Protein AF-A0A7S2F775-F1 (afdb_monomer_lite)

pLDDT: mean 79.76, std 15.93, range [48.88, 98.38]

Secondary structure (DSSP, 8-state):
-HHHHHHHHHHHHHHHHHHHHHHHHHHHHHHHHHHHHHHHHHHHHHHHHHHHHHHHH----SPP-PPPPPPPP---GGGGGG-HHHHHHHHHHHHHHHHT-HHHHHHHHHHHHT-S-TTHHHHHHHHTT-

Organism: NCBI:txid327968

Foldseek 3Di:
DVVVVVVVVVVVVVVVVVVVVVVVVVVVVVVCVVVVVVVVVVVVVVVVVLVVCCVPPVDDSDDPPDDPPDPPPPDDPPVQVPDPLSVVLVVLVVVCVVVVPPVSVVVSVVSVVPVDDPCNVVVVVVVVVD

Structure (mmCIF, N/CA/C/O backbone):
data_AF-A0A7S2F775-F1
#
_entry.id   AF-A0A7S2F775-F1
#
loop_
_atom_site.group_PDB
_atom_site.id
_atom_site.type_symbol
_atom_site.label_atom_id
_atom_site.label_alt_id
_atom_site.label_comp_id
_atom_site.label_asym_id
_atom_site.label_entity_id
_atom_site.label_seq_id
_atom_site.pdbx_PDB_ins_code
_atom_site.Cartn_x
_atom_site.Cartn_y
_atom_site.Cartn_z
_atom_site.occupancy
_atom_site.B_iso_or_equiv
_atom_site.auth_seq_id
_atom_site.auth_comp_id
_atom_site.auth_asym_id
_atom_site.auth_atom_id
_atom_site.pdbx_PDB_model_num
ATOM 1 N N . GLN A 1 1 ? -33.027 5.017 46.271 1.00 60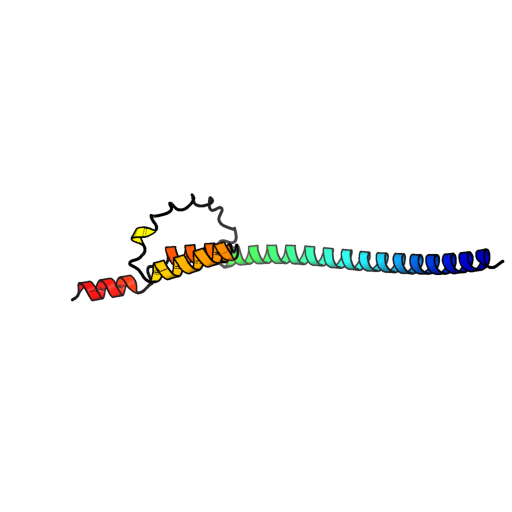.50 1 GLN A N 1
ATOM 2 C CA . GLN A 1 1 ? -33.248 6.044 45.234 1.00 60.50 1 GLN A CA 1
ATOM 3 C C . GLN A 1 1 ? -31.991 6.274 44.395 1.00 60.50 1 GLN A C 1
ATOM 5 O O . GLN A 1 1 ? -32.047 6.043 43.203 1.00 60.50 1 GLN A O 1
ATOM 10 N N . THR A 1 2 ? -30.844 6.589 45.004 1.00 65.81 2 THR A N 1
ATOM 11 C CA . THR A 1 2 ? -29.589 6.971 44.319 1.00 65.81 2 THR A CA 1
ATOM 12 C C . THR A 1 2 ? -28.995 5.970 43.320 1.00 65.81 2 THR A C 1
ATOM 14 O O . THR A 1 2 ? -28.347 6.394 42.375 1.00 65.81 2 THR A O 1
ATOM 17 N N . THR A 1 3 ? -29.199 4.664 43.492 1.00 79.44 3 THR A N 1
ATOM 18 C CA . THR A 1 3 ? -28.658 3.634 42.584 1.00 79.44 3 THR A CA 1
ATOM 19 C C . THR A 1 3 ? -29.465 3.449 41.302 1.00 79.44 3 THR A C 1
ATOM 21 O O . THR A 1 3 ? -28.920 2.989 40.311 1.00 79.44 3 THR A O 1
ATOM 24 N N . LEU A 1 4 ? -30.759 3.775 41.315 1.00 86.62 4 LEU A N 1
ATOM 25 C CA . LEU A 1 4 ? -31.635 3.592 40.154 1.00 86.62 4 LEU A CA 1
ATOM 26 C C . LEU A 1 4 ? -31.417 4.733 39.151 1.00 86.62 4 LEU A C 1
ATOM 28 O O . LEU A 1 4 ? -31.283 4.493 37.952 1.00 86.62 4 LEU A O 1
ATOM 32 N N . ASP A 1 5 ? -31.276 5.953 39.670 1.00 89.19 5 ASP A N 1
ATOM 33 C CA . ASP A 1 5 ? -30.971 7.140 38.872 1.00 89.19 5 ASP A CA 1
ATOM 34 C C . ASP A 1 5 ? -29.588 7.019 38.210 1.00 89.19 5 ASP A C 1
ATOM 36 O O . ASP A 1 5 ? -29.475 7.215 37.003 1.00 89.19 5 ASP A O 1
ATOM 40 N N . SER A 1 6 ? -28.560 6.570 38.948 1.00 90.19 6 SER A N 1
ATOM 41 C CA . SER A 1 6 ? -27.226 6.357 38.367 1.00 90.19 6 SER A CA 1
ATOM 42 C C . SER A 1 6 ? -27.239 5.303 37.257 1.00 90.19 6 SER A C 1
ATOM 44 O O . SER A 1 6 ? -26.660 5.519 36.201 1.00 90.19 6 SER A O 1
ATOM 46 N N . THR A 1 7 ? -27.961 4.190 37.445 1.00 92.12 7 THR A N 1
ATOM 47 C CA . THR A 1 7 ? -28.075 3.161 36.397 1.00 92.12 7 THR A CA 1
ATOM 48 C C . THR A 1 7 ? -28.830 3.644 35.160 1.00 92.12 7 THR A C 1
ATOM 50 O O . THR A 1 7 ? -28.562 3.172 34.058 1.00 92.12 7 THR A O 1
ATOM 53 N N . ALA A 1 8 ? -29.776 4.574 35.316 1.00 94.50 8 ALA A N 1
ATOM 54 C CA . ALA A 1 8 ? -30.498 5.156 34.189 1.00 94.50 8 ALA A CA 1
ATOM 55 C C . ALA A 1 8 ? -29.609 6.121 33.386 1.00 94.50 8 ALA A C 1
ATOM 57 O O . ALA A 1 8 ? -29.672 6.131 32.153 1.00 94.50 8 ALA A O 1
ATOM 58 N N . ASP A 1 9 ? -28.761 6.891 34.071 1.00 94.88 9 ASP A N 1
ATOM 59 C CA . ASP A 1 9 ? -27.774 7.764 33.435 1.00 94.88 9 ASP A CA 1
ATOM 60 C C . ASP A 1 9 ? -26.702 6.956 32.686 1.00 94.88 9 ASP A C 1
ATOM 62 O O . ASP A 1 9 ? -26.407 7.271 31.528 1.00 94.88 9 ASP A O 1
ATOM 66 N N . ASP A 1 10 ? -26.198 5.873 33.288 1.00 95.56 10 ASP A N 1
ATOM 67 C CA . ASP A 1 10 ? -25.247 4.951 32.652 1.00 95.56 10 ASP A CA 1
ATOM 68 C C . ASP A 1 10 ? -25.851 4.321 31.387 1.00 95.56 10 ASP A C 1
ATOM 70 O O . ASP A 1 10 ? -25.259 4.392 30.310 1.00 95.56 10 ASP A O 1
ATOM 74 N N . LEU A 1 11 ? -27.086 3.805 31.468 1.00 96.19 11 LEU A N 1
ATOM 75 C CA . LEU A 1 11 ? -27.796 3.237 30.315 1.00 96.19 11 LEU A CA 1
ATOM 76 C C . LEU A 1 11 ? -27.914 4.248 29.164 1.00 96.19 11 LEU A C 1
ATOM 78 O O . LEU A 1 11 ? -27.744 3.900 27.992 1.00 96.19 11 LEU A O 1
ATOM 82 N N . LYS A 1 12 ? -28.217 5.510 29.481 1.00 97.06 12 LYS A N 1
ATOM 83 C CA . LYS A 1 12 ? -28.335 6.578 28.485 1.00 97.06 12 LYS A CA 1
ATOM 84 C C . LYS A 1 12 ? -26.986 6.884 27.831 1.00 97.06 12 LYS A C 1
ATOM 86 O O . LYS A 1 12 ? -26.940 7.068 26.613 1.00 97.06 12 LYS A O 1
ATOM 91 N N . ALA A 1 13 ? -25.912 6.942 28.616 1.00 97.31 13 ALA A N 1
ATOM 92 C CA . ALA A 1 13 ? -24.560 7.168 28.113 1.00 97.31 13 ALA A CA 1
ATOM 93 C C . ALA A 1 13 ? -24.082 6.010 27.220 1.00 97.31 13 ALA A C 1
ATOM 95 O O . ALA A 1 13 ? -23.555 6.249 26.129 1.00 97.31 13 ALA A O 1
ATOM 96 N N . ASP A 1 14 ? -24.339 4.769 27.631 1.00 97.56 14 ASP A N 1
ATOM 97 C CA . ASP A 1 14 ? -23.995 3.567 26.871 1.00 97.56 14 ASP A CA 1
ATOM 98 C C . ASP A 1 14 ? -24.776 3.492 25.557 1.00 97.56 14 ASP A C 1
ATOM 100 O O . ASP A 1 14 ? -24.193 3.241 24.503 1.00 97.56 14 ASP A O 1
ATOM 104 N N . THR A 1 15 ? -26.076 3.800 25.585 1.00 98.00 15 THR A N 1
ATOM 105 C CA . THR A 1 15 ? -26.916 3.840 24.374 1.00 98.00 15 THR A CA 1
ATOM 106 C C . THR A 1 15 ? -26.409 4.893 23.385 1.00 98.00 15 THR A C 1
ATOM 108 O O . THR A 1 15 ? -26.266 4.617 22.196 1.00 98.00 15 THR A O 1
ATOM 111 N N . ALA A 1 16 ? -26.059 6.091 23.867 1.00 97.88 16 ALA A N 1
ATOM 112 C CA . ALA A 1 16 ? -25.495 7.137 23.017 1.00 97.88 16 ALA A CA 1
ATOM 113 C C . ALA A 1 16 ? -24.131 6.735 22.422 1.00 97.88 16 ALA A C 1
ATOM 115 O O . ALA A 1 16 ? -23.844 7.027 21.258 1.00 97.88 16 ALA A O 1
ATOM 116 N N . THR A 1 17 ? -23.301 6.044 23.207 1.00 98.12 17 THR A N 1
ATOM 117 C CA . THR A 1 17 ? -21.995 5.540 22.764 1.00 98.12 17 THR A CA 1
ATOM 118 C C . THR A 1 17 ? -22.148 4.437 21.718 1.00 98.12 17 THR A C 1
ATOM 120 O O . THR A 1 17 ? -21.415 4.430 20.724 1.00 98.12 17 THR A O 1
ATOM 123 N N . LEU A 1 18 ? -23.121 3.538 21.892 1.00 98.06 18 LEU A N 1
ATOM 124 C CA . LEU A 1 18 ? -23.456 2.501 20.918 1.00 98.06 18 LEU A CA 1
ATOM 125 C C . LEU A 1 18 ? -23.881 3.127 19.585 1.00 98.06 18 LEU A C 1
ATOM 127 O O . LEU A 1 18 ? -23.263 2.837 18.562 1.00 98.06 18 LEU A O 1
ATOM 131 N N . ASP A 1 19 ? -24.832 4.064 19.606 1.00 98.19 19 ASP A N 1
ATOM 132 C CA . ASP A 1 19 ? -25.304 4.769 18.407 1.00 98.19 19 ASP A CA 1
ATOM 133 C C . ASP A 1 19 ? -24.160 5.475 17.663 1.00 98.19 19 ASP A C 1
ATOM 135 O O . ASP A 1 19 ? -24.094 5.486 16.428 1.00 98.19 19 ASP A O 1
ATOM 139 N N . GLN A 1 20 ? -23.246 6.104 18.406 1.00 97.88 20 GLN A N 1
ATOM 140 C CA . GLN A 1 20 ? -22.075 6.754 17.824 1.00 97.88 20 GLN A CA 1
ATOM 141 C C . GLN A 1 20 ? -21.111 5.733 17.207 1.00 97.88 20 GLN A C 1
ATOM 143 O O . GLN A 1 20 ? -20.581 5.966 16.116 1.00 97.88 20 GLN A O 1
ATOM 148 N N . THR A 1 21 ? -20.902 4.602 17.878 1.00 98.00 21 THR A N 1
ATOM 149 C CA . THR A 1 21 ? -20.017 3.530 17.414 1.00 98.00 21 THR A CA 1
ATOM 150 C C . THR A 1 21 ? -20.558 2.885 16.143 1.00 98.00 21 THR A C 1
ATOM 152 O O . THR A 1 21 ? -19.815 2.730 15.177 1.00 98.00 21 THR A O 1
ATOM 155 N N . GLU A 1 22 ? -21.857 2.594 16.079 1.00 98.31 22 GLU A N 1
ATOM 156 C CA . GLU A 1 22 ? -22.497 2.038 14.883 1.00 98.31 22 GLU A CA 1
ATOM 157 C C . GLU A 1 22 ? -22.351 2.965 13.671 1.00 98.31 22 GLU A C 1
ATOM 159 O O . GLU A 1 22 ? -21.980 2.522 12.576 1.00 98.31 22 GLU A O 1
ATOM 164 N N . LYS A 1 23 ? -22.550 4.275 13.868 1.00 98.12 23 LYS A N 1
ATOM 165 C CA . LYS A 1 23 ? -22.318 5.285 12.823 1.00 98.12 23 LYS A CA 1
ATOM 166 C C . LYS A 1 23 ? -20.861 5.290 12.366 1.00 98.12 23 LYS A C 1
ATOM 168 O O . LYS A 1 23 ? -20.604 5.277 11.162 1.00 98.12 23 LYS A O 1
ATOM 173 N N . ALA A 1 24 ? -19.911 5.270 13.301 1.00 98.00 24 ALA A N 1
ATOM 174 C CA . ALA A 1 24 ? -18.487 5.240 12.981 1.00 98.00 24 ALA A CA 1
ATOM 175 C C . ALA A 1 24 ? -18.104 3.975 12.194 1.00 98.00 24 ALA A C 1
ATOM 177 O O . ALA A 1 24 ? -17.405 4.069 11.184 1.00 98.00 24 ALA A O 1
ATOM 178 N N . CYS A 1 25 ? -18.607 2.806 12.596 1.00 98.31 25 CYS A N 1
ATOM 179 C CA . CYS A 1 25 ? -18.396 1.546 11.887 1.00 98.31 25 CYS A CA 1
ATOM 180 C C . CYS A 1 25 ? -18.970 1.582 10.466 1.00 98.31 25 CYS A C 1
ATOM 182 O O . CYS A 1 25 ? -18.304 1.143 9.528 1.00 98.31 25 CYS A O 1
ATOM 184 N N . SER A 1 26 ? -20.171 2.139 10.287 1.00 97.94 26 SER A N 1
ATOM 185 C CA . SER A 1 26 ? -20.802 2.287 8.971 1.00 97.94 26 SER A CA 1
ATOM 186 C C . SER A 1 26 ? -19.972 3.167 8.028 1.00 97.94 26 SER A C 1
ATOM 188 O O . SER A 1 26 ? -19.678 2.765 6.901 1.00 97.94 26 SER A O 1
ATOM 190 N N . VAL A 1 27 ? -19.500 4.322 8.513 1.00 98.19 27 VAL A N 1
ATOM 191 C CA . VAL A 1 27 ? -18.622 5.221 7.743 1.00 98.19 27 VAL A CA 1
ATOM 192 C C . VAL A 1 27 ? -17.294 4.541 7.407 1.00 98.19 27 VAL A C 1
ATOM 194 O O . VAL A 1 27 ? -16.853 4.564 6.262 1.00 98.19 27 VAL A O 1
ATOM 197 N N . LYS A 1 28 ? -16.658 3.871 8.373 1.00 98.25 28 LYS A N 1
ATOM 198 C CA . LYS A 1 28 ? -15.387 3.175 8.121 1.00 98.25 28 LYS A CA 1
ATOM 199 C C . LYS A 1 28 ? -15.536 2.044 7.111 1.00 98.25 28 LYS A C 1
ATOM 201 O O . LYS A 1 28 ? -14.635 1.830 6.303 1.00 98.25 28 LYS A O 1
ATOM 206 N N . LYS A 1 29 ? -16.674 1.348 7.123 1.00 98.38 29 LYS A N 1
ATOM 207 C CA . LYS A 1 29 ? -16.987 0.317 6.135 1.00 98.38 29 LYS A CA 1
ATOM 208 C C . LYS A 1 29 ? -17.086 0.905 4.728 1.00 98.38 29 LYS A C 1
ATOM 210 O O . LYS A 1 29 ? -16.460 0.362 3.823 1.00 98.38 29 LYS A O 1
ATOM 215 N N . SER A 1 30 ? -17.820 2.003 4.537 1.00 97.50 30 SER A N 1
ATOM 216 C CA . SER A 1 30 ? -17.955 2.621 3.211 1.00 97.50 30 SER A CA 1
ATOM 217 C C . SER A 1 30 ? -16.625 3.181 2.692 1.00 97.50 30 SER A C 1
ATOM 219 O O . SER A 1 30 ? -16.277 2.947 1.534 1.00 97.50 30 SER A O 1
ATOM 221 N N . GLU A 1 31 ? -15.833 3.825 3.557 1.00 98.12 31 GLU A N 1
ATOM 222 C CA . GLU A 1 31 ? -14.473 4.274 3.235 1.00 98.12 31 GLU A CA 1
ATOM 223 C C . GLU A 1 31 ? -13.571 3.105 2.815 1.00 98.12 31 GLU A C 1
ATOM 225 O O . GLU A 1 31 ? -12.856 3.196 1.817 1.00 98.12 31 GLU A O 1
ATOM 230 N N . TRP A 1 32 ? -13.590 2.001 3.570 1.00 98.06 32 TRP A N 1
ATOM 231 C CA . TRP A 1 32 ? -12.776 0.823 3.275 1.00 98.06 32 TRP A CA 1
ATOM 232 C C . TRP A 1 32 ? -13.158 0.183 1.945 1.00 98.06 32 TRP A C 1
ATOM 234 O O . TRP A 1 32 ? -12.271 -0.135 1.155 1.00 98.06 32 TRP A O 1
ATOM 244 N N . THR A 1 33 ? -14.455 0.016 1.679 1.00 97.94 33 THR A N 1
ATOM 245 C CA . THR A 1 33 ? -14.940 -0.534 0.409 1.00 97.94 33 THR A CA 1
ATOM 246 C C . THR A 1 33 ? -14.468 0.325 -0.760 1.00 97.94 33 THR A C 1
ATOM 248 O O . THR A 1 33 ? -13.804 -0.195 -1.652 1.00 97.94 33 THR A O 1
ATOM 251 N N . SER A 1 34 ? -14.686 1.644 -0.701 1.00 96.81 34 SER A N 1
ATOM 252 C CA . SER A 1 34 ? -14.250 2.564 -1.758 1.00 96.81 34 SER A CA 1
ATOM 253 C C . SER A 1 34 ? -12.733 2.523 -1.975 1.00 96.81 34 SER A C 1
ATOM 255 O O . SER A 1 34 ? -12.272 2.357 -3.101 1.00 96.81 34 SER A O 1
ATOM 257 N N . ARG A 1 35 ? -11.933 2.593 -0.902 1.00 97.62 35 ARG A N 1
ATOM 258 C CA . ARG A 1 35 ? -10.464 2.529 -1.001 1.00 97.62 35 ARG A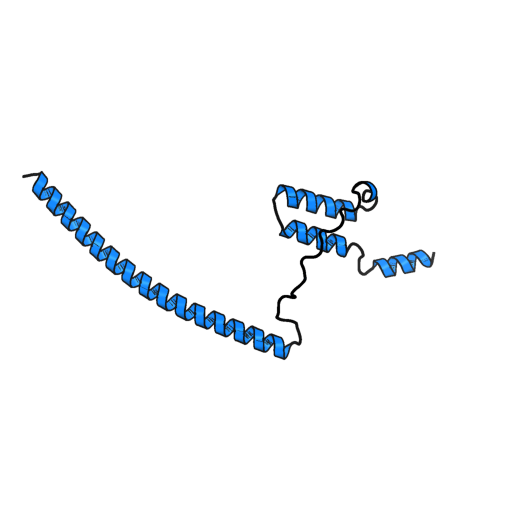 CA 1
ATOM 259 C C . ARG A 1 35 ? -9.971 1.199 -1.564 1.00 97.62 35 ARG A C 1
ATOM 261 O O . ARG A 1 35 ? -8.994 1.182 -2.309 1.00 97.62 35 ARG A O 1
ATOM 268 N N . SER A 1 36 ? -10.618 0.096 -1.195 1.00 97.38 36 SER A N 1
ATOM 269 C CA . SER A 1 36 ? -10.249 -1.244 -1.659 1.00 97.38 36 SER A CA 1
ATOM 270 C C . SER A 1 36 ? -10.524 -1.409 -3.151 1.00 97.38 36 SER A C 1
ATOM 272 O O . SER A 1 36 ? -9.684 -1.943 -3.872 1.00 97.38 36 SER A O 1
ATOM 274 N N . GLU A 1 37 ? -11.661 -0.898 -3.623 1.00 97.69 37 GLU A N 1
ATOM 275 C CA . GLU A 1 37 ? -12.014 -0.882 -5.045 1.00 97.69 37 GLU A CA 1
ATOM 276 C C . GLU A 1 37 ? -11.032 -0.030 -5.857 1.00 97.69 37 GLU A C 1
ATOM 278 O O . GLU A 1 37 ? -10.479 -0.516 -6.846 1.00 97.69 37 GLU A O 1
ATOM 283 N N . THR A 1 38 ? -10.724 1.194 -5.407 1.00 97.50 38 THR A N 1
ATOM 284 C CA . THR A 1 38 ? -9.714 2.046 -6.057 1.00 97.50 38 THR A CA 1
ATOM 285 C C . THR A 1 38 ? -8.354 1.353 -6.102 1.00 97.50 38 THR A C 1
ATOM 287 O O . THR A 1 38 ? -7.715 1.315 -7.151 1.00 97.50 38 THR A O 1
ATOM 290 N N . ARG A 1 39 ? -7.915 0.734 -4.997 1.00 97.38 39 ARG A N 1
ATOM 291 C CA . ARG A 1 39 ? -6.629 0.027 -4.943 1.00 97.38 39 ARG A CA 1
ATOM 292 C C . ARG A 1 39 ? -6.569 -1.147 -5.919 1.00 97.38 39 ARG A C 1
ATOM 294 O O . ARG A 1 39 ? -5.521 -1.385 -6.516 1.00 97.38 39 ARG A O 1
ATOM 301 N N . ALA A 1 40 ? -7.667 -1.881 -6.091 1.00 97.69 40 ALA A N 1
ATOM 302 C CA . ALA A 1 40 ? -7.739 -2.951 -7.080 1.00 97.69 40 ALA A CA 1
ATOM 303 C C . ALA A 1 40 ? -7.563 -2.397 -8.504 1.00 97.69 40 ALA A C 1
ATOM 305 O O . ALA A 1 40 ? -6.756 -2.923 -9.268 1.00 97.69 40 ALA A O 1
ATOM 306 N N . GLN A 1 41 ? -8.238 -1.292 -8.831 1.00 97.38 41 GLN A N 1
ATOM 307 C CA . GLN A 1 41 ? -8.103 -0.630 -10.133 1.00 97.38 41 GLN A CA 1
ATOM 308 C C . GLN A 1 41 ? -6.684 -0.093 -10.374 1.00 97.38 41 GLN A C 1
ATOM 310 O O . GLN A 1 41 ? -6.142 -0.270 -11.463 1.00 97.38 41 GLN A O 1
ATOM 315 N N . GLU A 1 42 ? -6.047 0.503 -9.360 1.00 96.50 42 GLU A N 1
ATOM 316 C CA . GLU A 1 42 ? -4.647 0.947 -9.432 1.00 96.50 42 GLU A CA 1
ATOM 317 C C . GLU A 1 42 ? -3.691 -0.209 -9.747 1.00 96.50 42 GLU A C 1
ATOM 319 O O . GLU A 1 42 ? -2.796 -0.066 -10.579 1.00 96.50 42 GLU A O 1
ATOM 324 N N . LEU A 1 43 ? -3.871 -1.364 -9.096 1.00 96.50 43 LEU A N 1
ATOM 325 C CA . LEU A 1 43 ? -3.032 -2.540 -9.326 1.00 96.50 43 LEU A CA 1
ATOM 326 C C . LEU A 1 43 ? -3.200 -3.091 -10.745 1.00 96.50 43 LEU A C 1
ATOM 328 O O . LEU A 1 43 ? -2.205 -3.442 -11.378 1.00 96.50 43 LEU A O 1
ATOM 332 N N . GLU A 1 44 ? -4.426 -3.135 -11.268 1.00 96.88 44 GLU A N 1
ATOM 333 C CA . GLU A 1 44 ? -4.677 -3.547 -12.655 1.00 96.88 44 GLU A CA 1
ATOM 334 C C . GLU A 1 44 ? -4.080 -2.555 -13.669 1.00 96.88 44 GLU A C 1
ATOM 336 O O . GLU A 1 44 ? -3.457 -2.961 -14.657 1.00 96.88 44 GLU A O 1
ATOM 341 N N . ALA A 1 45 ? -4.170 -1.251 -13.394 1.00 96.44 45 ALA A N 1
ATOM 342 C CA . ALA A 1 45 ? -3.524 -0.226 -14.210 1.00 96.44 45 ALA A CA 1
ATOM 343 C C . ALA A 1 45 ? -1.991 -0.362 -14.191 1.00 96.44 45 ALA A C 1
ATOM 345 O O . ALA A 1 45 ? -1.348 -0.285 -15.238 1.00 96.44 45 ALA A O 1
ATOM 346 N N . MET A 1 46 ? -1.395 -0.632 -13.024 1.00 94.44 46 MET A N 1
ATOM 347 C CA . MET A 1 46 ? 0.043 -0.883 -12.899 1.00 94.44 46 MET A CA 1
ATOM 348 C C . MET A 1 46 ? 0.492 -2.123 -13.677 1.00 94.44 46 MET A C 1
ATOM 350 O O . MET A 1 46 ? 1.500 -2.059 -14.378 1.00 94.44 46 MET A O 1
ATOM 354 N N . LYS A 1 47 ? -0.246 -3.238 -13.591 1.00 94.56 47 LYS A N 1
ATOM 355 C CA . LYS A 1 47 ? 0.047 -4.447 -14.384 1.00 94.56 47 LYS A CA 1
ATOM 356 C C . LYS A 1 47 ? 0.022 -4.143 -15.880 1.00 94.56 47 LYS A C 1
ATOM 358 O O . LYS A 1 47 ? 0.948 -4.516 -16.595 1.00 94.56 47 LYS A O 1
ATOM 363 N N . SER A 1 48 ? -0.991 -3.403 -16.326 1.00 93.12 48 SER A N 1
ATOM 364 C CA . SER A 1 48 ? -1.116 -2.978 -17.724 1.00 93.12 48 SER A CA 1
ATOM 365 C C . SER A 1 48 ? 0.064 -2.097 -18.154 1.00 93.12 48 SER A C 1
ATOM 367 O O . SER A 1 48 ? 0.621 -2.284 -19.234 1.00 93.12 48 SER A O 1
ATOM 369 N N . ALA A 1 49 ? 0.506 -1.170 -17.298 1.00 91.00 49 ALA A N 1
ATOM 370 C CA . ALA A 1 49 ? 1.679 -0.339 -17.565 1.00 91.00 49 ALA A CA 1
ATOM 371 C C . ALA A 1 49 ? 2.965 -1.173 -17.690 1.00 91.00 49 ALA A C 1
ATOM 373 O O . ALA A 1 49 ? 3.749 -0.943 -18.610 1.00 91.00 49 ALA A O 1
ATOM 374 N N . ILE A 1 50 ? 3.162 -2.168 -16.818 1.00 87.06 50 ILE A N 1
ATOM 375 C CA . ILE A 1 50 ? 4.293 -3.106 -16.905 1.00 87.06 50 ILE A CA 1
ATOM 376 C C . ILE A 1 50 ? 4.264 -3.861 -18.239 1.00 87.06 50 ILE A C 1
ATOM 378 O O . ILE A 1 50 ? 5.300 -3.970 -18.892 1.00 87.06 50 ILE A O 1
ATOM 382 N N . GLU A 1 51 ? 3.097 -4.343 -18.675 1.00 86.75 51 GLU A N 1
ATOM 383 C CA . GLU A 1 51 ? 2.949 -5.054 -19.951 1.00 86.75 51 GLU A CA 1
ATOM 384 C C . GLU A 1 51 ? 3.255 -4.159 -21.163 1.00 86.75 51 GLU A C 1
ATOM 386 O O . GLU A 1 51 ? 3.905 -4.587 -22.118 1.00 86.75 51 GLU A O 1
ATOM 391 N N . ILE A 1 52 ? 2.816 -2.900 -21.143 1.00 87.50 52 ILE A N 1
ATOM 392 C CA . ILE A 1 52 ? 3.124 -1.948 -22.218 1.00 87.50 52 ILE A CA 1
ATOM 393 C C . ILE A 1 52 ? 4.623 -1.652 -22.249 1.00 87.50 52 ILE A C 1
ATOM 395 O O . ILE A 1 52 ? 5.229 -1.681 -23.320 1.00 87.50 52 ILE A O 1
ATOM 399 N N . LEU A 1 53 ? 5.234 -1.395 -21.090 1.00 82.75 53 LEU A N 1
ATOM 400 C CA . LEU A 1 53 ? 6.666 -1.125 -20.996 1.00 82.75 53 LEU A CA 1
ATOM 401 C C . LEU A 1 53 ? 7.491 -2.336 -21.447 1.00 82.75 53 LEU A C 1
ATOM 403 O O . LEU A 1 53 ? 8.424 -2.151 -22.227 1.00 82.75 53 LEU A O 1
ATOM 407 N N . SER A 1 54 ? 7.119 -3.561 -21.060 1.00 81.12 54 SER A N 1
ATOM 408 C CA . SER A 1 54 ? 7.816 -4.781 -21.497 1.00 81.12 54 SER A CA 1
ATOM 409 C C . SER A 1 54 ? 7.800 -4.937 -23.020 1.00 81.12 54 SER A C 1
ATOM 411 O O . SER A 1 54 ? 8.840 -5.208 -23.625 1.00 81.12 54 SER A O 1
ATOM 413 N N . LYS A 1 55 ? 6.651 -4.672 -23.660 1.00 80.06 55 LYS A N 1
ATOM 414 C CA . LYS A 1 55 ? 6.504 -4.685 -25.124 1.00 80.06 55 LYS A CA 1
ATOM 415 C C . LYS A 1 55 ? 7.263 -3.545 -25.806 1.00 80.06 55 LYS A C 1
ATOM 417 O O . LYS A 1 55 ? 7.836 -3.756 -26.869 1.00 80.06 55 LYS A O 1
ATOM 422 N N . ALA A 1 56 ? 7.265 -2.347 -25.219 1.00 77.50 56 ALA A N 1
ATOM 423 C CA . ALA A 1 56 ? 7.833 -1.147 -25.833 1.00 77.50 56 ALA A CA 1
ATOM 424 C C . ALA A 1 56 ? 9.363 -1.065 -25.732 1.00 77.50 56 ALA A C 1
ATOM 426 O O . ALA A 1 56 ? 9.991 -0.430 -26.576 1.00 77.50 56 ALA A O 1
ATOM 427 N N . THR A 1 57 ? 9.968 -1.662 -24.701 1.00 62.28 57 THR A N 1
ATOM 428 C CA . THR A 1 57 ? 11.376 -1.389 -24.357 1.00 62.28 57 THR A CA 1
ATOM 429 C C . THR A 1 57 ? 12.301 -2.606 -24.387 1.00 62.28 57 THR A C 1
ATOM 431 O O . THR A 1 57 ? 13.499 -2.449 -24.173 1.00 62.28 57 THR A O 1
ATOM 434 N N . GLY A 1 58 ? 11.803 -3.814 -24.685 1.00 60.47 58 GLY A N 1
ATOM 435 C CA . GLY A 1 58 ? 12.639 -5.023 -24.781 1.00 60.47 58 GLY A CA 1
ATOM 436 C C . GLY A 1 58 ? 13.382 -5.389 -23.484 1.00 60.47 58 GLY A C 1
ATOM 437 O O . GLY A 1 58 ? 14.214 -6.297 -23.480 1.00 60.47 58 GLY A O 1
ATOM 438 N N . VAL A 1 59 ? 13.099 -4.694 -22.379 1.00 63.44 59 VAL A N 1
ATOM 439 C CA . VAL A 1 59 ? 13.670 -4.955 -21.058 1.00 63.44 59 VAL A CA 1
ATOM 440 C C . VAL A 1 59 ? 12.851 -6.015 -20.340 1.00 63.44 59 VAL A C 1
ATOM 442 O O . VAL A 1 59 ? 11.621 -6.023 -20.361 1.00 63.44 59 VAL A O 1
ATOM 445 N N . ARG A 1 60 ? 13.569 -6.932 -19.690 1.00 59.22 60 ARG A N 1
ATOM 446 C CA . ARG A 1 60 ? 12.997 -8.014 -18.890 1.00 59.22 60 ARG A CA 1
ATOM 447 C C . ARG A 1 60 ? 12.189 -7.436 -17.723 1.00 59.22 60 ARG A C 1
ATOM 449 O O . ARG A 1 60 ? 12.755 -6.760 -16.871 1.00 59.22 60 ARG A O 1
ATOM 456 N N . THR A 1 61 ? 10.892 -7.734 -17.677 1.00 61.91 61 THR A N 1
ATOM 457 C CA . THR A 1 61 ? 9.977 -7.327 -16.591 1.00 61.91 61 THR A CA 1
ATOM 458 C C . THR A 1 61 ? 9.679 -8.435 -15.586 1.00 61.91 61 THR A C 1
ATOM 460 O O . THR A 1 61 ? 9.055 -8.175 -14.562 1.00 61.91 61 THR A O 1
ATOM 463 N N . GLU A 1 62 ? 10.127 -9.661 -15.852 1.00 63.12 62 GLU A N 1
ATOM 464 C CA . GLU A 1 62 ? 10.082 -10.742 -14.870 1.00 63.12 62 GLU A CA 1
ATOM 465 C C . GLU A 1 62 ? 11.352 -10.717 -14.022 1.00 63.12 62 GLU A C 1
ATOM 467 O O . GLU A 1 62 ? 12.462 -10.589 -14.552 1.00 63.12 62 GLU A O 1
ATOM 472 N N . ALA A 1 63 ? 11.191 -10.849 -12.703 1.00 56.19 63 ALA A N 1
ATOM 473 C CA . ALA A 1 63 ? 12.324 -11.061 -11.817 1.00 56.19 63 ALA A CA 1
ATOM 474 C C . ALA A 1 63 ? 13.044 -12.340 -12.277 1.00 56.19 63 ALA A C 1
ATOM 476 O O . ALA A 1 63 ? 12.397 -13.385 -12.382 1.00 56.19 63 ALA A O 1
ATOM 477 N N . PRO A 1 64 ? 14.352 -12.290 -12.590 1.00 59.28 64 PRO A N 1
ATOM 478 C CA . PRO A 1 64 ? 15.065 -13.485 -12.999 1.00 59.28 64 PRO A CA 1
ATOM 479 C C . PRO A 1 64 ? 14.926 -14.526 -11.889 1.00 59.28 64 PRO A C 1
ATOM 481 O O . PRO A 1 64 ? 15.239 -14.247 -10.730 1.00 59.28 64 PRO A O 1
ATOM 484 N N . SER A 1 65 ? 14.459 -15.723 -12.248 1.00 58.00 65 SER A N 1
ATOM 485 C CA . SER A 1 65 ? 14.584 -16.908 -11.404 1.00 58.00 65 SER A CA 1
ATOM 486 C C . SER A 1 65 ? 16.068 -17.263 -11.347 1.00 58.00 65 SER A C 1
ATOM 488 O O . SER A 1 65 ? 16.546 -18.163 -12.029 1.00 58.00 65 SER A O 1
ATOM 490 N N . ASN A 1 66 ? 16.839 -16.465 -10.613 1.00 58.56 66 ASN A N 1
ATOM 491 C CA . ASN A 1 66 ? 18.184 -16.851 -10.256 1.00 58.56 66 ASN A CA 1
ATOM 492 C C . ASN A 1 66 ? 18.037 -17.925 -9.178 1.00 58.56 66 ASN A C 1
ATOM 494 O O . ASN A 1 66 ? 17.428 -17.655 -8.137 1.00 58.56 66 ASN A O 1
ATOM 498 N N . PRO A 1 67 ? 18.600 -19.127 -9.382 1.00 61.62 67 PRO A N 1
ATOM 499 C CA . PRO A 1 67 ? 18.906 -19.998 -8.263 1.00 61.62 67 PRO A CA 1
ATOM 500 C C . PRO A 1 67 ? 19.680 -19.164 -7.243 1.00 61.62 67 PRO A C 1
ATOM 502 O O . PRO A 1 67 ? 20.555 -18.386 -7.636 1.00 61.62 67 PRO A O 1
ATOM 505 N N . VAL A 1 68 ? 19.349 -19.297 -5.956 1.00 59.78 68 VAL A N 1
ATOM 506 C CA . VAL A 1 68 ? 20.185 -18.735 -4.890 1.00 59.78 68 VAL A CA 1
ATOM 507 C C . VAL A 1 68 ? 21.616 -19.184 -5.197 1.00 59.78 68 VAL A C 1
ATOM 509 O O . VAL A 1 68 ? 21.838 -20.397 -5.291 1.00 59.78 68 VAL A O 1
ATOM 512 N N . PRO A 1 69 ? 22.560 -18.255 -5.451 1.00 58.84 69 PRO A N 1
ATOM 513 C CA . PRO A 1 69 ? 23.932 -18.639 -5.722 1.00 58.84 69 PRO A CA 1
ATOM 514 C C . PRO A 1 69 ? 24.400 -19.519 -4.563 1.00 58.84 69 PRO A C 1
ATOM 516 O O . PRO A 1 69 ? 24.077 -19.200 -3.411 1.00 58.84 69 PRO A O 1
ATOM 519 N N . PRO A 1 70 ? 25.111 -20.630 -4.826 1.00 60.25 70 PRO A N 1
ATOM 520 C CA . PRO A 1 70 ? 25.682 -21.416 -3.745 1.00 60.25 70 PRO A CA 1
ATOM 521 C C . PRO A 1 70 ? 26.470 -20.474 -2.826 1.00 60.25 70 PRO A C 1
ATOM 523 O O . PRO A 1 70 ? 27.071 -19.516 -3.331 1.00 60.25 70 PRO A O 1
ATOM 526 N N . PRO A 1 71 ? 26.439 -20.691 -1.497 1.00 56.16 71 PRO A N 1
ATOM 527 C CA . PRO A 1 71 ? 27.146 -19.830 -0.562 1.00 56.16 71 PRO A CA 1
ATOM 528 C C . PRO A 1 71 ? 28.579 -19.648 -1.055 1.00 56.16 71 PRO A C 1
ATOM 530 O O . PRO A 1 71 ? 29.270 -20.630 -1.338 1.00 56.16 71 PRO A O 1
ATOM 533 N N . SER A 1 72 ? 28.977 -18.384 -1.236 1.00 57.53 72 SER A N 1
ATOM 534 C CA . SER A 1 72 ? 30.307 -18.042 -1.731 1.00 57.53 72 SER A CA 1
ATOM 535 C C . SER A 1 72 ? 31.329 -18.790 -0.882 1.00 57.53 72 SER A C 1
ATOM 537 O O . SER A 1 72 ? 31.268 -18.660 0.346 1.00 57.53 72 SER A O 1
ATOM 539 N N . PRO A 1 73 ? 32.265 -19.552 -1.480 1.00 55.62 73 PRO A N 1
ATOM 540 C CA . PRO A 1 73 ? 33.349 -20.132 -0.712 1.00 55.62 73 PRO A CA 1
ATOM 541 C C . PRO A 1 73 ? 34.022 -18.984 0.036 1.00 55.62 73 PRO A C 1
ATOM 543 O O . PRO A 1 73 ? 34.404 -17.973 -0.561 1.00 55.62 73 PRO A O 1
ATOM 546 N N . VAL A 1 74 ? 34.069 -19.104 1.360 1.00 55.94 74 VAL A N 1
ATOM 547 C CA . VAL A 1 74 ? 34.801 -18.192 2.234 1.00 55.94 74 VAL A CA 1
ATOM 548 C C . VAL A 1 74 ? 36.278 -18.332 1.888 1.00 55.94 74 VAL A C 1
ATOM 550 O O . VAL A 1 74 ? 36.997 -19.159 2.441 1.00 55.94 74 VAL A O 1
ATOM 553 N N . ALA A 1 75 ? 36.720 -17.572 0.887 1.00 55.69 75 ALA A N 1
ATOM 554 C CA . ALA A 1 75 ? 38.125 -17.450 0.566 1.00 55.69 75 ALA A CA 1
ATOM 555 C C . ALA A 1 75 ? 38.835 -16.890 1.806 1.00 55.69 75 ALA A C 1
ATOM 557 O O . ALA A 1 75 ? 38.448 -15.859 2.356 1.00 55.69 75 ALA A O 1
ATOM 558 N N . PHE A 1 76 ? 39.824 -17.656 2.249 1.00 48.88 76 PHE A N 1
ATOM 559 C CA . PHE A 1 76 ? 40.668 -17.486 3.423 1.00 48.88 76 PHE A CA 1
ATOM 560 C C . PHE A 1 76 ? 40.987 -16.009 3.738 1.00 48.88 76 PHE A C 1
ATOM 562 O O . PHE A 1 76 ? 41.645 -15.326 2.950 1.00 48.88 76 PHE A O 1
ATOM 569 N N . LEU A 1 77 ? 40.518 -15.528 4.900 1.00 53.00 77 LEU A N 1
ATOM 570 C CA . LEU A 1 77 ? 40.599 -14.124 5.340 1.00 53.00 77 LEU A CA 1
ATOM 571 C C . LEU A 1 77 ? 42.029 -13.554 5.374 1.00 53.00 77 LEU A C 1
ATOM 573 O O . LEU A 1 77 ? 42.202 -12.339 5.296 1.00 53.00 77 LEU A O 1
ATOM 577 N N . GLU A 1 78 ? 43.052 -14.401 5.474 1.00 51.66 78 GLU A N 1
ATOM 578 C CA . GLU A 1 78 ? 44.433 -13.958 5.684 1.00 51.66 78 GLU A CA 1
ATOM 579 C C . GLU A 1 78 ? 45.135 -13.495 4.394 1.00 51.66 78 GLU A C 1
ATOM 581 O O . GLU A 1 78 ? 46.104 -12.743 4.470 1.00 51.66 78 GLU A O 1
ATOM 586 N N . LEU A 1 79 ? 44.631 -13.849 3.199 1.00 50.16 79 LEU A N 1
ATOM 587 C CA . LEU A 1 79 ? 45.230 -13.401 1.926 1.00 50.16 79 LEU A CA 1
ATOM 588 C C . LEU A 1 79 ? 44.702 -12.044 1.420 1.00 50.16 79 LEU A C 1
ATOM 590 O O . LEU A 1 79 ? 45.3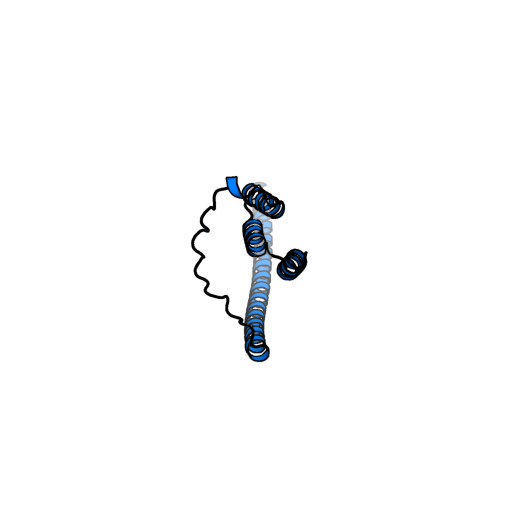01 -11.445 0.530 1.00 50.16 79 LEU A O 1
ATOM 594 N N . ALA A 1 80 ? 43.597 -11.533 1.971 1.00 51.47 80 ALA A N 1
ATOM 595 C CA . ALA A 1 80 ? 42.934 -10.316 1.484 1.00 51.47 80 ALA A CA 1
ATOM 596 C C . ALA A 1 80 ? 43.502 -9.004 2.070 1.00 51.47 80 ALA A C 1
ATOM 598 O O . ALA A 1 80 ? 43.011 -7.922 1.749 1.00 51.47 80 ALA A O 1
ATOM 599 N N . ALA A 1 81 ? 44.532 -9.079 2.920 1.00 52.19 81 ALA A N 1
ATOM 600 C CA . ALA A 1 81 ? 45.118 -7.924 3.605 1.00 52.19 81 ALA A CA 1
ATOM 601 C C . ALA A 1 81 ? 45.976 -7.008 2.703 1.00 52.19 81 ALA A C 1
ATOM 603 O O . ALA A 1 81 ? 46.367 -5.927 3.142 1.00 52.19 81 ALA A O 1
ATOM 604 N N . ALA A 1 82 ? 46.268 -7.413 1.462 1.00 60.22 82 ALA A N 1
ATOM 605 C CA . ALA A 1 82 ? 47.135 -6.657 0.556 1.00 60.22 82 ALA A CA 1
ATOM 606 C C . ALA A 1 82 ? 46.410 -5.558 -0.247 1.00 60.22 82 ALA A C 1
ATOM 608 O O . ALA A 1 82 ? 47.044 -4.566 -0.599 1.00 60.22 82 ALA A O 1
ATOM 609 N N . ASP A 1 83 ? 45.104 -5.696 -0.525 1.00 70.12 83 ASP A N 1
ATOM 610 C CA . ASP A 1 83 ? 44.349 -4.700 -1.303 1.00 70.12 83 ASP A CA 1
ATOM 611 C C . ASP A 1 83 ? 43.493 -3.808 -0.373 1.00 70.12 83 ASP A C 1
ATOM 613 O O . ASP A 1 83 ? 42.559 -4.301 0.275 1.00 70.12 83 ASP A O 1
ATOM 617 N N . PRO A 1 84 ? 43.749 -2.485 -0.311 1.00 74.12 84 PRO A N 1
ATOM 618 C CA . PRO A 1 84 ? 42.930 -1.536 0.445 1.00 74.12 84 PRO A CA 1
ATOM 619 C C . PRO A 1 84 ? 41.431 -1.600 0.110 1.00 74.12 84 PRO A C 1
ATOM 621 O O . PRO A 1 84 ? 40.594 -1.341 0.979 1.00 74.12 84 PRO A O 1
ATOM 624 N N . ARG A 1 85 ? 41.070 -1.982 -1.122 1.00 75.12 85 ARG A N 1
ATOM 625 C CA . ARG A 1 85 ? 39.675 -2.114 -1.572 1.00 75.12 85 ARG A CA 1
ATOM 626 C C . ARG A 1 85 ? 38.981 -3.316 -0.932 1.00 75.12 85 ARG A C 1
ATOM 628 O O . ARG A 1 85 ? 37.828 -3.210 -0.518 1.00 75.12 85 ARG A O 1
ATOM 635 N N . MET A 1 86 ? 39.700 -4.422 -0.739 1.00 78.06 86 MET A N 1
ATOM 636 C CA . MET A 1 86 ? 39.189 -5.586 -0.005 1.00 78.06 86 MET A CA 1
ATOM 637 C C . MET A 1 86 ? 38.967 -5.280 1.475 1.00 78.06 86 MET A C 1
ATOM 639 O O . MET A 1 86 ? 37.993 -5.747 2.065 1.00 78.06 86 MET A O 1
ATOM 643 N N . LYS A 1 87 ? 39.818 -4.438 2.068 1.00 79.19 87 LYS A N 1
ATOM 644 C CA . LYS A 1 87 ? 39.644 -3.973 3.449 1.00 79.19 87 LYS A CA 1
ATOM 645 C C . LYS A 1 87 ? 38.370 -3.139 3.622 1.00 79.19 87 LYS A C 1
ATOM 647 O O . LYS A 1 87 ? 37.667 -3.298 4.617 1.00 79.19 87 LYS A O 1
ATOM 652 N N . ALA A 1 88 ? 38.032 -2.297 2.644 1.00 79.25 88 ALA A N 1
ATOM 653 C CA . ALA A 1 88 ? 36.778 -1.543 2.649 1.00 79.25 88 ALA A CA 1
ATOM 654 C C . ALA A 1 88 ? 35.549 -2.467 2.564 1.00 79.25 88 ALA A C 1
ATOM 656 O O . ALA A 1 88 ? 34.616 -2.318 3.350 1.00 79.25 88 ALA A O 1
ATOM 657 N N . VAL A 1 89 ? 35.580 -3.478 1.687 1.00 84.00 89 VAL A N 1
ATOM 658 C CA . VAL A 1 89 ? 34.517 -4.497 1.594 1.00 84.00 89 VAL A CA 1
ATOM 659 C C . VAL A 1 89 ? 34.328 -5.236 2.923 1.00 84.00 89 VAL A C 1
ATOM 661 O O . VAL A 1 89 ? 33.197 -5.476 3.341 1.00 84.00 89 VAL A O 1
ATOM 664 N N . GLN A 1 90 ? 35.416 -5.562 3.623 1.00 80.69 90 GLN A N 1
ATOM 665 C CA . GLN A 1 90 ? 35.356 -6.235 4.925 1.00 80.69 90 GLN A CA 1
ATOM 666 C C . GLN A 1 90 ? 34.721 -5.366 6.016 1.00 80.69 90 GLN A C 1
ATOM 668 O O . GLN A 1 90 ? 33.916 -5.871 6.794 1.00 80.69 90 GLN A O 1
ATOM 673 N N . LEU A 1 91 ? 35.014 -4.062 6.049 1.00 85.50 91 LEU A N 1
ATOM 674 C CA . LEU A 1 91 ? 34.367 -3.137 6.988 1.00 85.50 91 LEU A CA 1
ATOM 675 C C . LEU A 1 91 ? 32.855 -3.041 6.749 1.00 85.50 91 LEU A C 1
ATOM 677 O O . LEU A 1 91 ? 32.084 -2.962 7.705 1.00 85.50 91 LEU A O 1
ATOM 681 N N . ILE A 1 92 ? 32.427 -3.084 5.485 1.00 86.19 92 ILE A N 1
ATOM 682 C CA . ILE A 1 92 ? 31.004 -3.081 5.124 1.00 86.19 92 ILE A CA 1
ATOM 683 C C . ILE A 1 92 ? 30.334 -4.396 5.552 1.00 86.19 92 ILE A C 1
ATOM 685 O O . ILE A 1 92 ? 29.211 -4.366 6.040 1.00 86.19 92 ILE A O 1
ATOM 689 N N . ARG A 1 93 ? 31.018 -5.545 5.453 1.00 85.88 93 ARG A N 1
ATOM 690 C CA . ARG A 1 93 ? 30.489 -6.826 5.964 1.00 85.88 93 ARG A CA 1
ATOM 691 C C . ARG A 1 93 ? 30.384 -6.847 7.488 1.00 85.88 93 ARG A C 1
ATOM 693 O O . ARG A 1 93 ? 29.349 -7.235 8.011 1.00 85.88 93 ARG A O 1
ATOM 700 N N . ALA A 1 94 ? 31.401 -6.357 8.193 1.00 85.75 94 ALA A N 1
ATOM 701 C CA . ALA A 1 94 ? 31.378 -6.283 9.653 1.00 85.75 94 ALA A CA 1
ATOM 702 C C . ALA A 1 94 ? 30.261 -5.356 10.171 1.00 85.75 94 ALA A C 1
ATOM 704 O O . ALA A 1 94 ? 29.606 -5.664 11.165 1.00 85.75 94 ALA A O 1
ATOM 705 N N . SER A 1 95 ? 30.001 -4.234 9.489 1.00 80.50 95 SER A N 1
ATOM 706 C CA . SER A 1 95 ? 28.876 -3.357 9.839 1.00 80.50 95 SER A CA 1
ATOM 707 C C . SER A 1 95 ? 27.522 -3.965 9.465 1.00 80.50 95 SER A C 1
ATOM 709 O O . SER A 1 95 ? 26.555 -3.786 10.204 1.00 80.50 95 SER A O 1
ATOM 711 N N . ALA A 1 96 ? 27.453 -4.730 8.372 1.00 88.00 96 ALA A N 1
ATOM 712 C CA . ALA A 1 96 ? 26.260 -5.480 7.997 1.00 88.00 96 ALA A CA 1
ATOM 713 C C . ALA A 1 96 ? 25.879 -6.519 9.059 1.00 88.00 96 ALA A C 1
ATOM 715 O O . ALA A 1 96 ? 24.708 -6.595 9.422 1.00 88.00 96 ALA A O 1
ATOM 716 N N . GLU A 1 97 ? 26.856 -7.255 9.596 1.00 86.38 97 GLU A N 1
ATOM 717 C CA . GLU A 1 97 ? 26.653 -8.221 10.682 1.00 86.38 97 GLU A CA 1
ATOM 718 C C . GLU A 1 97 ? 26.228 -7.530 11.983 1.00 86.38 97 GLU A C 1
ATOM 720 O O . GLU A 1 97 ? 25.268 -7.960 12.618 1.00 86.38 97 GLU A O 1
ATOM 725 N N . ALA A 1 98 ? 26.878 -6.420 12.349 1.00 90.31 98 ALA A N 1
ATOM 726 C CA . ALA A 1 98 ? 26.555 -5.672 13.566 1.00 90.31 98 ALA A CA 1
ATOM 727 C C . ALA A 1 98 ? 25.148 -5.048 13.547 1.00 90.31 98 ALA A C 1
ATOM 729 O O . ALA A 1 98 ? 24.526 -4.885 14.595 1.00 90.31 98 ALA A O 1
ATOM 730 N N . VAL A 1 99 ? 24.654 -4.674 12.362 1.00 91.50 99 VAL A N 1
ATOM 731 C CA . VAL A 1 99 ? 23.351 -4.012 12.172 1.00 91.50 99 VAL A CA 1
ATOM 732 C C . VAL A 1 99 ? 22.290 -4.982 11.621 1.00 91.50 99 VAL A C 1
ATOM 734 O O . VAL A 1 99 ? 21.137 -4.598 11.447 1.00 91.50 99 VAL A O 1
ATOM 737 N N . HIS A 1 100 ? 22.649 -6.244 11.361 1.00 91.00 100 HIS A N 1
ATOM 738 C CA . HIS A 1 100 ? 21.798 -7.256 10.717 1.00 91.00 100 HIS A CA 1
ATOM 739 C C . HIS A 1 100 ? 21.150 -6.768 9.405 1.00 91.00 100 HIS A C 1
ATOM 741 O O . HIS A 1 100 ? 19.958 -6.958 9.158 1.00 91.00 100 HIS A O 1
ATOM 747 N N . SER A 1 101 ? 21.936 -6.101 8.555 1.00 91.69 101 SER A N 1
ATOM 748 C CA . SER A 1 101 ? 21.446 -5.469 7.327 1.00 91.69 101 SER A CA 1
ATOM 749 C C . SER A 1 101 ? 21.814 -6.262 6.075 1.00 91.69 101 SER A C 1
ATOM 751 O O . SER A 1 101 ? 2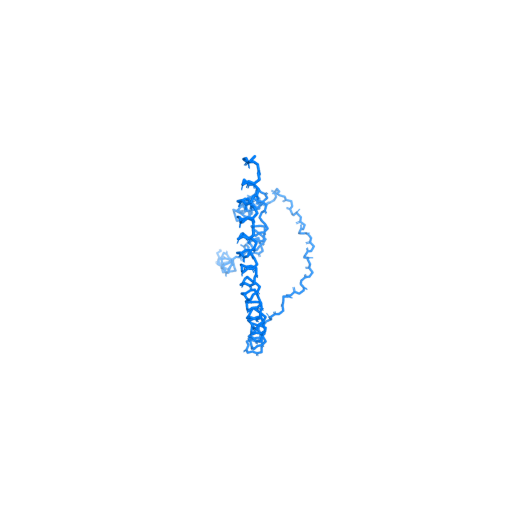2.919 -6.144 5.542 1.00 91.69 101 SER A O 1
ATOM 753 N N . HIS A 1 102 ? 20.836 -6.979 5.521 1.00 87.44 102 HIS A N 1
ATOM 754 C CA . HIS A 1 102 ? 20.977 -7.685 4.240 1.00 87.44 102 HIS A CA 1
ATOM 755 C C . HIS A 1 102 ? 21.275 -6.754 3.054 1.00 87.44 102 HIS A C 1
ATOM 757 O O . HIS A 1 102 ? 21.887 -7.165 2.068 1.00 87.44 102 HIS A O 1
ATOM 763 N N . ALA A 1 103 ? 20.873 -5.482 3.140 1.00 84.44 103 ALA A N 1
ATOM 764 C CA . ALA A 1 103 ? 21.205 -4.487 2.125 1.00 84.44 103 ALA A CA 1
ATOM 765 C C . ALA A 1 103 ? 22.714 -4.190 2.098 1.00 84.44 103 ALA A C 1
ATOM 767 O O . ALA A 1 103 ? 23.294 -4.072 1.020 1.00 84.44 103 ALA A O 1
ATOM 768 N N . LEU A 1 104 ? 23.360 -4.120 3.269 1.00 81.19 104 LEU A N 1
ATOM 769 C CA . LEU A 1 104 ? 24.809 -3.926 3.371 1.00 81.19 104 LEU A CA 1
ATOM 770 C C . LEU A 1 104 ? 25.585 -5.183 2.960 1.00 81.19 104 LEU A C 1
ATOM 772 O O . LEU A 1 104 ? 26.628 -5.064 2.318 1.00 81.19 104 LEU A O 1
ATOM 776 N N . GLU A 1 105 ? 25.063 -6.380 3.246 1.00 84.88 105 GLU A N 1
ATOM 777 C CA . GLU A 1 105 ? 25.651 -7.633 2.750 1.00 84.88 105 GLU A CA 1
ATOM 778 C C . GLU A 1 105 ? 25.657 -7.682 1.220 1.00 84.88 105 GLU A C 1
ATOM 780 O O . GLU A 1 105 ? 26.689 -7.964 0.607 1.00 84.88 1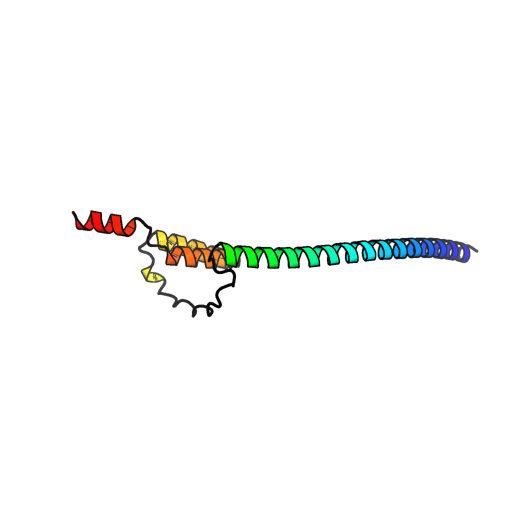05 GLU A O 1
ATOM 785 N N . ARG A 1 106 ? 24.522 -7.346 0.598 1.00 83.25 106 ARG A N 1
ATOM 786 C CA . ARG A 1 106 ? 24.394 -7.296 -0.860 1.00 83.25 106 ARG A CA 1
ATOM 787 C C . ARG A 1 106 ? 25.307 -6.237 -1.473 1.00 83.25 106 ARG A C 1
ATOM 789 O O . ARG A 1 106 ? 25.992 -6.519 -2.451 1.00 83.25 106 ARG A O 1
ATOM 796 N N . LEU A 1 107 ? 25.391 -5.057 -0.860 1.00 80.81 107 LEU A N 1
ATOM 797 C CA . LEU A 1 107 ? 26.312 -4.004 -1.286 1.00 80.81 107 LEU A CA 1
ATOM 798 C C . LEU A 1 107 ? 27.773 -4.473 -1.222 1.00 80.81 107 LEU A C 1
ATOM 800 O O . LEU A 1 107 ? 28.536 -4.264 -2.161 1.00 80.81 107 LEU A O 1
ATOM 804 N N . ALA A 1 108 ? 28.169 -5.149 -0.143 1.00 83.00 108 ALA A N 1
ATOM 805 C CA . ALA A 1 108 ? 29.517 -5.692 -0.023 1.00 83.00 108 ALA A CA 1
ATOM 806 C C . ALA A 1 108 ? 29.810 -6.778 -1.074 1.00 83.00 108 ALA A C 1
ATOM 808 O O . ALA A 1 108 ? 30.951 -6.907 -1.513 1.00 83.00 108 ALA A O 1
ATOM 809 N N . GLN A 1 109 ? 28.809 -7.566 -1.477 1.00 82.12 109 GLN A N 1
ATOM 810 C CA . GLN A 1 109 ? 28.937 -8.552 -2.556 1.00 82.12 109 GLN A CA 1
ATOM 811 C C . GLN A 1 109 ? 29.094 -7.886 -3.926 1.00 82.12 109 GLN A C 1
ATOM 813 O O . GLN A 1 109 ? 29.979 -8.274 -4.684 1.00 82.12 109 GLN A O 1
ATOM 818 N N . GLU A 1 110 ? 28.291 -6.865 -4.221 1.00 78.25 110 GLU A N 1
ATOM 819 C CA . GLU A 1 110 ? 28.368 -6.114 -5.478 1.00 78.25 110 GLU A CA 1
ATOM 820 C C . GLU A 1 110 ? 29.714 -5.385 -5.606 1.00 78.25 110 GLU A C 1
ATOM 822 O O . GLU A 1 110 ? 30.383 -5.503 -6.631 1.00 78.25 110 GLU A O 1
ATOM 827 N N . ILE A 1 111 ? 30.180 -4.720 -4.543 1.00 77.69 111 ILE A N 1
ATOM 828 C CA . ILE A 1 111 ? 31.495 -4.061 -4.541 1.00 77.69 111 ILE A CA 1
ATOM 829 C C . ILE A 1 111 ? 32.614 -5.091 -4.718 1.00 77.69 111 ILE A C 1
ATOM 831 O O . ILE A 1 111 ? 33.526 -4.848 -5.500 1.00 77.69 111 ILE A O 1
ATOM 835 N N . ALA A 1 112 ? 32.540 -6.247 -4.047 1.00 77.88 112 ALA A N 1
ATOM 836 C CA . ALA A 1 112 ? 33.532 -7.313 -4.196 1.00 77.88 112 ALA A CA 1
ATOM 837 C C . ALA A 1 112 ? 33.591 -7.878 -5.627 1.00 77.88 112 ALA A C 1
ATOM 839 O O . ALA A 1 112 ? 34.672 -8.193 -6.119 1.00 77.88 112 ALA A O 1
ATOM 840 N N . ALA A 1 113 ? 32.444 -7.994 -6.299 1.00 74.88 113 ALA A N 1
ATOM 841 C CA . ALA A 1 113 ? 32.357 -8.469 -7.679 1.00 74.88 113 ALA A CA 1
ATOM 842 C C . ALA A 1 113 ? 32.872 -7.441 -8.704 1.00 74.88 113 ALA A C 1
ATOM 844 O O . ALA A 1 113 ? 33.265 -7.818 -9.806 1.00 74.88 113 ALA A O 1
ATOM 845 N N . HIS A 1 114 ? 32.903 -6.158 -8.334 1.00 71.94 114 HIS A N 1
ATOM 846 C CA . HIS A 1 114 ? 33.310 -5.041 -9.190 1.00 71.94 114 HIS A CA 1
ATOM 847 C C . HIS A 1 114 ? 34.561 -4.312 -8.676 1.00 71.94 114 HIS A C 1
ATOM 849 O O . HIS A 1 114 ? 34.749 -3.125 -8.937 1.00 71.94 114 HIS A O 1
ATOM 855 N N . LEU A 1 115 ? 35.446 -5.019 -7.963 1.00 68.12 115 LEU A N 1
ATOM 856 C CA . LEU A 1 115 ? 36.731 -4.463 -7.513 1.00 68.12 115 LEU A CA 1
ATOM 857 C C . LEU A 1 115 ? 37.644 -4.052 -8.672 1.00 68.12 115 LEU A C 1
ATOM 859 O O . LEU A 1 115 ? 38.522 -3.211 -8.473 1.00 68.12 115 LEU A O 1
ATOM 863 N N . SER A 1 116 ? 37.428 -4.633 -9.857 1.00 67.38 116 SER A N 1
ATOM 864 C CA . SER A 1 116 ? 38.045 -4.192 -11.101 1.00 67.38 116 SER A CA 1
ATOM 865 C C . SER A 1 116 ? 37.233 -3.052 -11.724 1.00 67.38 116 SER A C 1
ATOM 867 O O . SER A 1 116 ? 36.093 -3.257 -12.151 1.00 67.38 116 SER A O 1
ATOM 869 N N . GLY A 1 117 ? 37.807 -1.853 -11.763 1.00 67.00 117 GLY A N 1
ATOM 870 C CA . GLY A 1 117 ? 37.193 -0.662 -12.342 1.00 67.00 117 GLY A CA 1
ATOM 871 C C . GLY A 1 117 ? 37.303 -0.610 -13.874 1.00 67.00 117 GLY A C 1
ATOM 872 O O . GLY A 1 117 ? 38.172 -1.257 -14.456 1.00 67.00 117 GLY A O 1
ATOM 873 N N . PRO A 1 118 ? 36.498 0.232 -14.551 1.00 64.88 118 PRO A N 1
ATOM 874 C CA . PRO A 1 118 ? 36.511 0.379 -16.015 1.00 64.88 118 PRO A CA 1
ATOM 875 C C . PRO A 1 118 ? 37.845 0.892 -16.590 1.00 64.88 118 PRO A C 1
ATOM 877 O O . PRO A 1 118 ? 38.043 0.877 -17.800 1.00 64.88 118 PRO A O 1
ATOM 880 N N . PHE A 1 119 ? 38.759 1.352 -15.733 1.00 54.91 119 PHE A N 1
ATOM 881 C CA . PHE A 1 119 ? 40.081 1.847 -16.111 1.00 54.91 119 PHE A CA 1
ATOM 882 C C . PHE A 1 119 ? 41.220 0.891 -15.743 1.00 54.91 119 PHE A C 1
ATOM 884 O O . PHE A 1 119 ? 42.371 1.199 -16.040 1.00 54.91 119 PHE A O 1
ATOM 891 N N . ASP A 1 120 ? 40.939 -0.263 -15.131 1.00 69.75 120 ASP A N 1
ATOM 892 C CA . ASP A 1 120 ? 41.995 -1.206 -14.747 1.00 69.75 120 ASP A CA 1
ATOM 893 C C . ASP A 1 120 ? 42.661 -1.841 -15.972 1.00 69.75 120 ASP A C 1
ATOM 895 O O . ASP A 1 120 ? 43.876 -2.028 -15.983 1.00 69.75 120 ASP A O 1
ATOM 899 N N . ASP A 1 121 ? 41.911 -2.059 -17.052 1.00 64.62 121 ASP A N 1
ATOM 900 C CA . ASP A 1 121 ? 42.463 -2.511 -18.333 1.00 64.62 121 ASP A CA 1
ATOM 901 C C . ASP A 1 121 ? 43.388 -1.460 -18.960 1.00 64.62 121 ASP A C 1
ATOM 903 O O . ASP A 1 121 ? 44.466 -1.787 -19.461 1.00 64.62 121 ASP A O 1
ATOM 907 N N . VAL A 1 122 ? 43.012 -0.181 -18.866 1.00 61.91 122 VAL A N 1
ATOM 908 C CA . VAL A 1 122 ? 43.814 0.946 -19.365 1.00 61.91 122 VAL A CA 1
ATOM 909 C C . VAL A 1 122 ? 45.078 1.124 -18.522 1.00 61.91 122 VAL A C 1
ATOM 911 O O . VAL A 1 122 ? 46.164 1.280 -19.075 1.00 61.91 122 VAL A O 1
ATOM 914 N N . ASN A 1 123 ? 44.974 1.030 -17.196 1.00 64.38 123 ASN A N 1
ATOM 915 C CA . ASN A 1 123 ? 46.122 1.091 -16.292 1.00 64.38 123 ASN A CA 1
ATOM 916 C C . ASN A 1 123 ? 47.085 -0.082 -16.521 1.00 64.38 123 ASN A C 1
ATOM 918 O O . ASN A 1 123 ? 48.296 0.127 -16.579 1.00 64.38 123 ASN A O 1
ATOM 922 N N . ASN A 1 124 ? 46.561 -1.292 -16.734 1.00 70.56 124 ASN A N 1
ATOM 923 C CA . ASN A 1 124 ? 47.359 -2.468 -17.078 1.00 70.56 124 ASN A CA 1
ATOM 924 C C . ASN A 1 124 ? 48.032 -2.336 -18.452 1.00 70.56 124 ASN A C 1
ATOM 926 O O . ASN A 1 124 ? 49.159 -2.797 -18.628 1.00 70.56 124 ASN A O 1
ATOM 930 N N . MET A 1 125 ? 47.373 -1.712 -19.433 1.00 66.25 125 MET A N 1
ATOM 931 C CA . MET A 1 125 ? 47.980 -1.405 -20.732 1.00 66.25 125 MET A CA 1
ATOM 932 C C . MET A 1 125 ? 49.103 -0.371 -20.608 1.00 66.25 125 MET A C 1
ATOM 934 O O . MET A 1 125 ? 50.174 -0.584 -21.168 1.00 66.25 125 MET A O 1
ATOM 938 N N . ILE A 1 126 ? 48.892 0.707 -19.847 1.00 67.19 126 ILE A N 1
ATOM 939 C CA . ILE A 1 126 ? 49.902 1.751 -19.615 1.00 67.19 126 ILE A CA 1
ATOM 940 C C . ILE A 1 126 ? 51.114 1.172 -18.876 1.00 67.19 126 ILE A C 1
ATOM 942 O O . ILE A 1 126 ? 52.245 1.420 -19.280 1.00 67.19 126 ILE A O 1
ATOM 946 N N . GLN A 1 127 ? 50.898 0.351 -17.844 1.00 64.19 127 GLN A N 1
ATOM 947 C CA . GLN A 1 127 ? 51.978 -0.285 -17.081 1.00 64.19 127 GLN A CA 1
ATOM 948 C C . GLN A 1 127 ? 52.795 -1.299 -17.890 1.00 64.19 127 GLN A C 1
ATOM 950 O O . GLN A 1 127 ? 53.962 -1.498 -17.587 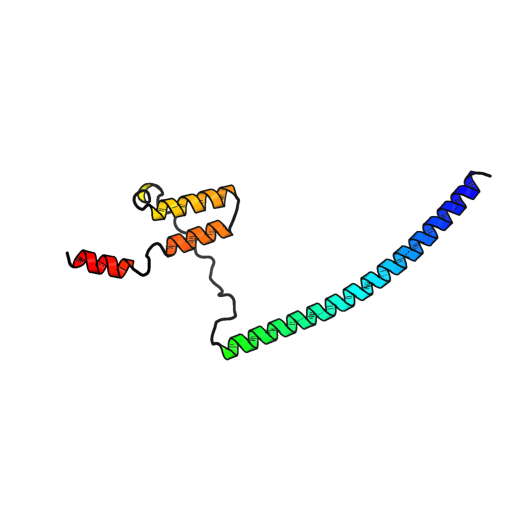1.00 64.19 127 GLN A O 1
ATOM 955 N N . LYS A 1 128 ? 52.209 -1.932 -18.913 1.00 71.25 128 LYS A N 1
ATOM 956 C CA . LYS A 1 128 ? 52.921 -2.858 -19.813 1.00 71.25 128 LYS A CA 1
ATOM 957 C C . LYS A 1 128 ? 53.722 -2.156 -20.913 1.00 71.25 128 LYS A C 1
ATOM 959 O O . LYS A 1 128 ? 54.443 -2.827 -21.646 1.00 71.25 128 LYS A O 1
ATOM 964 N N . MET A 1 129 ? 53.552 -0.843 -21.072 1.00 50.66 129 MET A N 1
ATOM 965 C CA . MET A 1 129 ? 54.280 -0.025 -22.049 1.00 50.66 129 MET A CA 1
ATOM 966 C C . MET A 1 129 ? 55.477 0.725 -21.443 1.00 50.66 129 MET A C 1
ATOM 968 O O . MET A 1 129 ? 56.153 1.461 -22.163 1.00 50.66 129 MET A O 1
ATOM 972 N N . ILE A 1 130 ? 55.735 0.534 -20.149 1.00 50.97 130 ILE A N 1
ATOM 973 C CA . ILE A 1 130 ? 56.937 0.973 -19.426 1.00 50.97 130 ILE A CA 1
ATOM 974 C C . ILE A 1 130 ? 57.818 -0.249 -19.176 1.00 50.97 130 ILE A C 1
ATOM 976 O O . ILE A 1 130 ? 59.054 -0.099 -19.276 1.00 50.97 130 ILE A O 1
#

Radius of gyration: 31.83 Å; chains: 1; bounding box: 90×29×71 Å

Sequence (130 aa):
QTTLDSTADDLKADTATLDQTEKACSVKKSEWTSRSETRAQELEAMKSAIEILSKATGVRTEAPSNPVPPPSPVAFLELAAADPRMKAVQLIRASAEAVHSHALERLAQEIAAHLSGPFDDVNNMIQKMI